Protein AF-A0A5H9S3K8-F1 (afdb_monomer)

Radius of gyration: 12.82 Å; Cα contacts (8 Å, |Δi|>4): 74; chains: 1; bounding box: 38×27×26 Å

Structure (mmCIF, N/CA/C/O backbone):
data_AF-A0A5H9S3K8-F1
#
_entry.id   AF-A0A5H9S3K8-F1
#
loop_
_atom_site.group_PDB
_atom_site.id
_atom_site.type_symbol
_atom_site.label_atom_id
_atom_site.label_alt_id
_atom_site.label_comp_id
_atom_site.label_asym_id
_atom_site.label_entity_id
_atom_site.label_seq_id
_atom_site.pdbx_PDB_ins_code
_atom_site.Cartn_x
_atom_site.Cartn_y
_atom_site.Cartn_z
_atom_site.occupancy
_atom_site.B_iso_or_equiv
_atom_site.auth_seq_id
_atom_site.auth_comp_id
_atom_site.auth_asym_id
_atom_site.auth_atom_id
_atom_site.pdbx_PDB_model_num
ATOM 1 N N . LYS A 1 1 ? 22.882 5.758 -3.494 1.00 67.38 1 LYS A N 1
ATOM 2 C CA . LYS A 1 1 ? 21.610 6.402 -3.907 1.00 67.38 1 LYS A CA 1
ATOM 3 C C . LYS A 1 1 ? 20.428 5.428 -4.000 1.00 67.38 1 LYS A C 1
ATOM 5 O O . LYS A 1 1 ? 19.662 5.373 -3.052 1.00 67.38 1 LYS A O 1
ATOM 10 N N . LYS A 1 2 ? 20.282 4.600 -5.050 1.00 73.50 2 LYS A N 1
ATOM 11 C CA . LYS A 1 2 ? 19.104 3.707 -5.220 1.00 73.50 2 LYS A CA 1
ATOM 12 C C . LYS A 1 2 ? 18.913 2.679 -4.088 1.00 73.50 2 LYS A C 1
ATOM 14 O O . LYS A 1 2 ? 17.825 2.521 -3.541 1.00 73.50 2 LYS A O 1
ATOM 19 N N . ARG A 1 3 ? 20.009 2.026 -3.683 1.00 77.31 3 ARG A N 1
ATOM 20 C CA . ARG A 1 3 ? 20.015 1.060 -2.570 1.00 77.31 3 ARG A CA 1
ATOM 21 C C . ARG A 1 3 ? 19.673 1.715 -1.225 1.00 77.31 3 ARG A C 1
ATOM 23 O O . ARG A 1 3 ? 18.990 1.098 -0.421 1.00 77.31 3 ARG A O 1
ATOM 30 N N . GLU A 1 4 ? 20.090 2.962 -1.005 1.00 85.00 4 GLU A N 1
ATOM 31 C CA . GLU A 1 4 ? 19.743 3.728 0.204 1.00 85.00 4 GLU A CA 1
ATOM 32 C C . GLU A 1 4 ? 18.266 4.113 0.211 1.00 85.00 4 GLU A C 1
ATOM 34 O O . GLU A 1 4 ? 17.598 3.879 1.207 1.00 85.00 4 GLU A O 1
ATOM 39 N N . GLN A 1 5 ? 17.724 4.609 -0.907 1.00 84.44 5 GLN A N 1
ATOM 40 C CA . GLN A 1 5 ? 16.290 4.909 -1.026 1.00 84.44 5 GLN A CA 1
ATOM 41 C C . GLN A 1 5 ? 15.426 3.673 -0.762 1.00 84.44 5 GLN A C 1
ATOM 43 O O . GLN A 1 5 ? 14.429 3.759 -0.053 1.00 84.44 5 GLN A O 1
ATOM 48 N N . THR A 1 6 ? 15.849 2.506 -1.256 1.00 86.19 6 THR A N 1
ATOM 49 C CA . THR A 1 6 ? 15.174 1.233 -0.966 1.00 86.19 6 THR A CA 1
ATOM 50 C C . THR A 1 6 ? 15.198 0.893 0.527 1.00 86.19 6 THR A C 1
ATOM 52 O O . THR A 1 6 ? 14.186 0.460 1.071 1.00 86.19 6 THR A O 1
ATOM 55 N N . GLN A 1 7 ? 16.337 1.074 1.205 1.00 88.50 7 GLN A N 1
ATOM 56 C CA . GLN A 1 7 ? 16.448 0.798 2.642 1.00 88.50 7 GLN A CA 1
ATOM 57 C C . GLN A 1 7 ? 15.649 1.794 3.486 1.00 88.50 7 GLN A C 1
ATOM 59 O O . GLN A 1 7 ? 14.981 1.385 4.431 1.00 88.50 7 GLN A O 1
ATOM 64 N N . ILE A 1 8 ? 15.653 3.076 3.110 1.00 90.94 8 ILE A N 1
ATOM 65 C CA . ILE A 1 8 ? 14.830 4.111 3.744 1.00 90.94 8 ILE A CA 1
ATOM 66 C 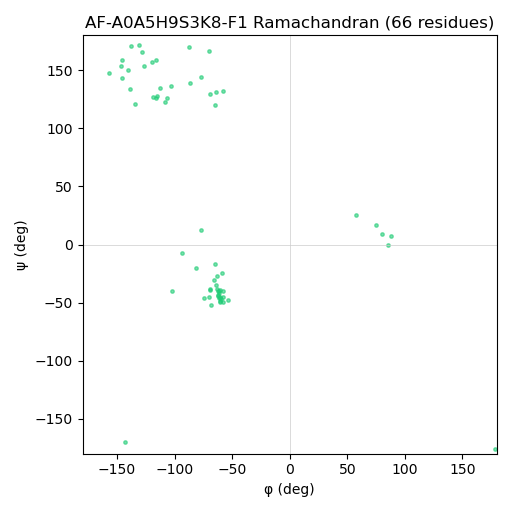C . ILE A 1 8 ? 13.350 3.751 3.601 1.00 90.94 8 ILE A C 1
ATOM 68 O O . ILE A 1 8 ? 12.641 3.708 4.601 1.00 90.94 8 ILE A O 1
ATOM 72 N N . LEU A 1 9 ? 12.897 3.414 2.389 1.00 91.06 9 LEU A N 1
ATOM 73 C CA . LEU A 1 9 ? 11.513 3.014 2.138 1.00 91.06 9 LEU A CA 1
ATOM 74 C C . LEU A 1 9 ? 11.111 1.803 2.988 1.00 91.06 9 LEU A C 1
ATOM 76 O O . LEU A 1 9 ? 10.093 1.852 3.673 1.00 91.06 9 LEU A O 1
ATOM 80 N N . LYS A 1 10 ? 11.921 0.737 2.997 1.00 91.62 10 LYS A N 1
ATOM 81 C CA . LYS A 1 10 ? 11.670 -0.440 3.845 1.00 91.62 10 LYS A CA 1
ATOM 82 C C . LYS A 1 10 ? 11.604 -0.069 5.324 1.00 91.62 10 LYS A C 1
ATOM 84 O O . LYS A 1 10 ? 10.682 -0.496 6.007 1.00 91.62 10 LYS A O 1
ATOM 89 N N . GLY A 1 11 ? 12.538 0.751 5.804 1.00 93.94 11 GLY A N 1
ATOM 90 C CA . GLY A 1 11 ? 12.577 1.196 7.196 1.00 93.94 11 GLY A CA 1
ATOM 91 C C . GLY A 1 11 ? 11.398 2.088 7.594 1.00 93.94 11 GLY A C 1
ATOM 92 O O . GLY A 1 11 ? 10.977 2.064 8.747 1.00 93.94 11 GLY A O 1
ATOM 93 N N . MET A 1 12 ? 10.839 2.866 6.663 1.00 94.19 12 MET A N 1
ATOM 94 C CA . MET A 1 12 ? 9.613 3.635 6.896 1.00 94.19 12 MET A CA 1
ATOM 95 C C . MET A 1 12 ? 8.384 2.724 6.904 1.00 94.19 12 MET A C 1
ATOM 97 O O . MET A 1 12 ? 7.576 2.805 7.826 1.00 94.19 12 MET A O 1
ATOM 101 N N . LEU A 1 13 ? 8.267 1.817 5.930 1.00 92.62 13 LEU A N 1
ATOM 102 C CA . LEU A 1 13 ? 7.142 0.885 5.839 1.00 92.62 13 LEU A CA 1
ATOM 103 C C . LEU A 1 13 ? 7.082 -0.067 7.040 1.00 92.62 13 LEU A C 1
ATOM 105 O O . LEU A 1 13 ? 5.996 -0.308 7.556 1.00 92.62 13 LEU A O 1
ATOM 109 N N . SER A 1 14 ? 8.225 -0.538 7.549 1.00 92.88 14 SER A N 1
ATOM 110 C CA . SER A 1 14 ? 8.272 -1.446 8.705 1.00 92.88 14 SER A CA 1
ATOM 111 C C . SER A 1 14 ? 7.766 -0.829 10.008 1.00 92.88 14 SER A C 1
ATOM 113 O O . SER A 1 14 ? 7.505 -1.554 10.962 1.00 92.88 14 SER A O 1
ATOM 115 N N . ARG A 1 15 ? 7.657 0.503 10.078 1.00 93.62 15 ARG A N 1
ATOM 116 C CA . ARG A 1 15 ? 7.055 1.204 11.223 1.00 93.62 15 ARG A CA 1
ATOM 117 C C . ARG A 1 15 ? 5.530 1.230 11.154 1.00 93.62 15 ARG A C 1
ATOM 119 O O . ARG A 1 15 ? 4.896 1.479 12.170 1.00 93.62 15 ARG A O 1
ATOM 126 N N . LEU A 1 16 ? 4.965 1.024 9.966 1.00 90.50 16 LEU A N 1
ATOM 127 C CA . LEU A 1 16 ? 3.529 1.116 9.705 1.00 90.50 16 LEU A CA 1
ATOM 128 C C . LEU A 1 16 ? 2.884 -0.265 9.605 1.00 90.50 16 LEU A C 1
ATOM 130 O O . LEU A 1 16 ? 1.776 -0.463 10.091 1.00 90.50 16 LEU A O 1
ATOM 134 N N . ILE A 1 17 ? 3.567 -1.210 8.959 1.00 89.50 17 ILE A N 1
ATOM 135 C CA . ILE A 1 17 ? 3.049 -2.544 8.664 1.00 89.50 17 ILE A CA 1
ATOM 136 C C . ILE A 1 17 ? 4.139 -3.595 8.842 1.00 89.50 17 ILE A C 1
ATOM 138 O O . ILE A 1 17 ? 5.325 -3.343 8.610 1.00 89.50 17 ILE A O 1
ATOM 142 N N . ARG A 1 18 ? 3.726 -4.808 9.216 1.00 90.81 18 ARG A N 1
ATOM 143 C CA . ARG A 1 18 ? 4.629 -5.954 9.235 1.00 90.81 18 ARG A CA 1
ATOM 144 C C . ARG A 1 18 ? 5.065 -6.268 7.807 1.00 90.81 18 ARG A C 1
ATOM 146 O O . ARG A 1 18 ? 4.239 -6.554 6.939 1.00 90.81 18 ARG A O 1
ATOM 153 N N . LEU A 1 19 ? 6.373 -6.206 7.590 1.00 92.50 19 LEU A N 1
ATOM 154 C CA . LEU A 1 19 ? 6.985 -6.559 6.319 1.00 92.50 19 LEU A CA 1
ATOM 155 C C . LEU A 1 19 ? 7.272 -8.051 6.262 1.00 92.50 19 LEU A C 1
ATOM 157 O O . LEU A 1 19 ? 7.775 -8.622 7.227 1.00 92.50 19 LEU A O 1
ATOM 161 N N . ASP A 1 20 ? 7.016 -8.637 5.100 1.00 90.00 20 ASP A N 1
ATOM 162 C CA . ASP A 1 20 ? 7.352 -10.020 4.782 1.00 90.00 20 ASP A CA 1
ATOM 163 C C . ASP A 1 20 ? 8.170 -10.079 3.488 1.00 90.00 20 ASP A C 1
ATOM 165 O O . ASP A 1 20 ? 8.094 -9.206 2.620 1.00 90.00 20 ASP A O 1
ATOM 169 N N . SER A 1 21 ? 8.984 -11.121 3.335 1.00 87.31 21 SER A N 1
ATOM 170 C CA . SER A 1 21 ? 9.692 -11.359 2.078 1.00 87.31 21 SER A CA 1
ATOM 171 C C . SER A 1 21 ? 8.707 -11.767 0.983 1.00 87.31 21 SER A C 1
ATOM 173 O O . SER A 1 21 ? 7.942 -12.711 1.169 1.00 87.31 21 SER A O 1
ATOM 175 N N . TRP A 1 22 ? 8.772 -11.118 -0.181 1.00 88.12 22 TRP A N 1
ATOM 176 C CA . TRP A 1 22 ? 7.949 -11.468 -1.339 1.00 88.12 22 TRP A CA 1
ATOM 177 C C . TRP A 1 22 ? 8.805 -11.501 -2.603 1.00 88.12 22 TRP A C 1
ATOM 179 O O . TRP A 1 22 ? 9.444 -10.507 -2.963 1.00 88.12 22 TRP A O 1
ATOM 189 N N . HIS A 1 23 ? 8.835 -12.656 -3.270 1.00 84.62 23 HIS A N 1
ATOM 190 C CA . HIS A 1 23 ? 9.736 -12.913 -4.393 1.00 84.62 23 HIS A CA 1
ATOM 191 C C . HIS A 1 23 ? 9.551 -11.897 -5.534 1.00 84.62 23 HIS A C 1
ATOM 193 O O . HIS A 1 23 ? 8.429 -11.636 -5.965 1.00 84.62 23 HIS A O 1
ATOM 199 N N . GLY A 1 24 ? 10.659 -11.333 -6.030 1.00 81.75 24 GLY A N 1
ATOM 200 C CA . GLY A 1 24 ? 10.655 -10.376 -7.144 1.00 81.75 24 GLY A CA 1
ATOM 201 C C . GLY A 1 24 ? 10.165 -8.963 -6.797 1.00 81.75 24 GLY A C 1
ATOM 202 O O . GLY A 1 24 ? 9.833 -8.202 -7.702 1.00 81.75 24 GLY A O 1
ATOM 203 N N . THR A 1 25 ? 10.104 -8.599 -5.512 1.00 88.38 25 THR A N 1
ATOM 204 C CA . THR A 1 25 ? 9.628 -7.282 -5.047 1.00 88.38 25 THR A CA 1
ATOM 205 C C . THR A 1 25 ? 10.605 -6.660 -4.046 1.00 88.38 25 THR A C 1
ATOM 207 O O . THR A 1 25 ? 11.552 -7.314 -3.603 1.00 88.38 25 THR A O 1
ATOM 210 N N . LEU A 1 26 ? 10.396 -5.393 -3.672 1.00 89.62 26 LEU A N 1
ATOM 211 C CA . LEU A 1 26 ? 11.165 -4.790 -2.585 1.00 89.62 26 LEU A CA 1
ATOM 212 C C . LEU A 1 26 ? 10.772 -5.438 -1.258 1.00 89.62 26 LEU A C 1
ATOM 214 O O . LEU A 1 26 ? 11.644 -5.892 -0.519 1.00 89.62 26 LEU A O 1
ATOM 218 N N . THR A 1 27 ? 9.479 -5.483 -0.954 1.00 92.62 27 THR A N 1
ATOM 219 C CA . THR A 1 27 ? 8.941 -6.121 0.249 1.00 92.62 27 THR A CA 1
ATOM 220 C C . THR A 1 27 ? 7.482 -6.493 0.036 1.00 92.62 27 THR A C 1
ATOM 222 O O . THR A 1 27 ? 6.750 -5.784 -0.651 1.00 92.62 27 THR A O 1
ATOM 225 N N . GLY A 1 28 ? 7.052 -7.583 0.654 1.00 94.56 28 GLY A N 1
ATOM 226 C CA . GLY A 1 28 ? 5.649 -7.875 0.898 1.00 94.56 28 GLY A CA 1
ATOM 227 C C . GLY A 1 28 ? 5.183 -7.260 2.212 1.00 94.56 28 GLY A C 1
ATOM 228 O O . GLY A 1 28 ? 5.992 -6.792 3.021 1.00 94.56 28 GLY A O 1
ATOM 229 N N . PHE A 1 29 ? 3.877 -7.295 2.426 1.00 93.94 29 PHE A N 1
ATOM 230 C CA . PHE A 1 29 ? 3.263 -7.046 3.720 1.00 93.94 29 PHE A CA 1
ATOM 231 C C . PHE A 1 29 ? 2.013 -7.902 3.885 1.00 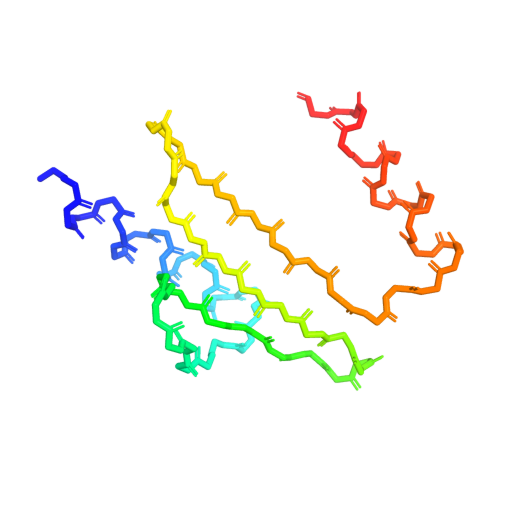93.94 29 PHE A C 1
ATOM 233 O O . PHE A 1 29 ? 1.346 -8.254 2.909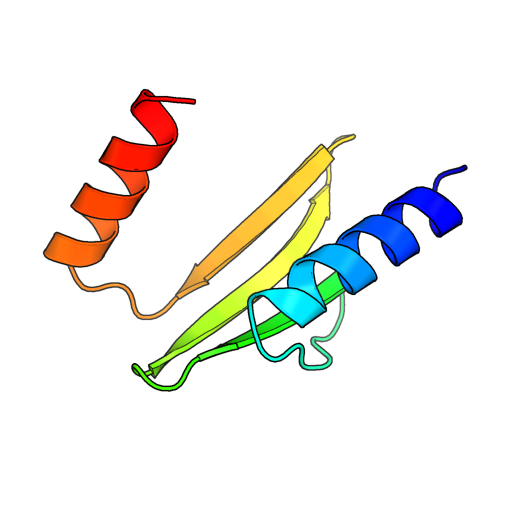 1.00 93.94 29 PHE A O 1
ATOM 240 N N . LYS A 1 30 ? 1.686 -8.181 5.142 1.00 90.75 30 LYS A N 1
ATOM 241 C CA . LYS A 1 30 ? 0.435 -8.805 5.552 1.00 90.75 30 LYS A CA 1
ATOM 242 C C . LYS A 1 30 ? -0.063 -8.105 6.806 1.00 90.75 30 LYS A C 1
ATOM 244 O O . LYS A 1 30 ? 0.713 -7.854 7.727 1.00 90.75 30 LYS A O 1
ATOM 249 N N . VAL A 1 31 ? -1.346 -7.775 6.832 1.00 88.44 31 VAL A N 1
ATOM 250 C CA . VAL A 1 31 ? -1.987 -7.092 7.961 1.00 88.44 31 VAL A CA 1
ATOM 251 C C . VAL A 1 31 ? -3.118 -7.945 8.535 1.00 88.44 31 VAL A C 1
ATOM 253 O O . VAL A 1 31 ? -3.644 -8.845 7.881 1.00 88.44 31 VAL A O 1
ATOM 256 N N . GLU A 1 32 ? -3.466 -7.692 9.796 1.00 85.25 32 GLU A N 1
ATOM 257 C CA . GLU A 1 32 ? -4.352 -8.558 10.590 1.00 85.25 32 GLU A CA 1
ATOM 258 C C . GLU A 1 32 ? -5.776 -8.667 10.037 1.00 85.25 32 GLU A C 1
ATOM 260 O O . GLU A 1 32 ? -6.427 -9.694 10.198 1.00 85.25 32 GLU A O 1
ATOM 265 N N . ASN A 1 33 ? -6.246 -7.644 9.324 1.00 85.81 33 ASN A N 1
ATOM 266 C CA . ASN A 1 33 ? -7.573 -7.625 8.706 1.00 85.81 33 ASN A CA 1
ATOM 267 C C . ASN A 1 33 ? -7.665 -8.454 7.407 1.00 85.81 33 ASN A C 1
ATOM 269 O O . ASN A 1 33 ? -8.633 -8.311 6.663 1.00 85.81 33 ASN A O 1
ATOM 273 N N . GLY A 1 34 ? -6.665 -9.292 7.121 1.00 87.44 34 GLY A N 1
ATOM 274 C CA . GLY A 1 34 ? -6.657 -10.204 5.979 1.00 87.44 34 GLY A CA 1
ATOM 275 C C . GLY A 1 34 ? -6.166 -9.588 4.670 1.00 87.44 34 GLY A C 1
ATOM 276 O O . GLY A 1 34 ? -6.095 -10.307 3.676 1.00 87.44 34 GLY A O 1
ATOM 277 N N . LEU A 1 35 ? -5.798 -8.301 4.653 1.00 93.25 35 LEU A N 1
ATOM 278 C CA . LEU A 1 35 ? -5.170 -7.691 3.482 1.00 93.25 35 LEU A CA 1
ATOM 279 C C . LEU A 1 35 ? -3.698 -8.103 3.389 1.00 93.25 35 LEU A C 1
ATOM 281 O O . LEU A 1 35 ? -2.977 -8.202 4.389 1.00 93.25 35 LEU A O 1
ATOM 285 N N . ASP A 1 36 ? -3.236 -8.284 2.162 1.00 95.00 36 ASP A N 1
ATOM 286 C CA . ASP A 1 36 ? -1.828 -8.482 1.856 1.00 95.00 36 ASP A CA 1
ATOM 287 C C . ASP A 1 36 ? -1.429 -7.699 0.612 1.00 95.00 36 ASP A C 1
ATOM 289 O O . ASP A 1 36 ? -2.254 -7.105 -0.089 1.00 95.00 36 ASP A O 1
ATOM 293 N N . GLY A 1 37 ? -0.132 -7.648 0.355 1.00 95.06 37 GLY A N 1
ATOM 294 C CA . GLY A 1 37 ? 0.353 -6.897 -0.774 1.00 95.06 37 GLY A CA 1
ATOM 295 C C . GLY A 1 37 ? 1.853 -6.904 -0.901 1.00 95.06 37 GLY A C 1
ATOM 296 O O . GLY A 1 37 ? 2.580 -7.568 -0.162 1.00 95.06 37 GLY A O 1
ATOM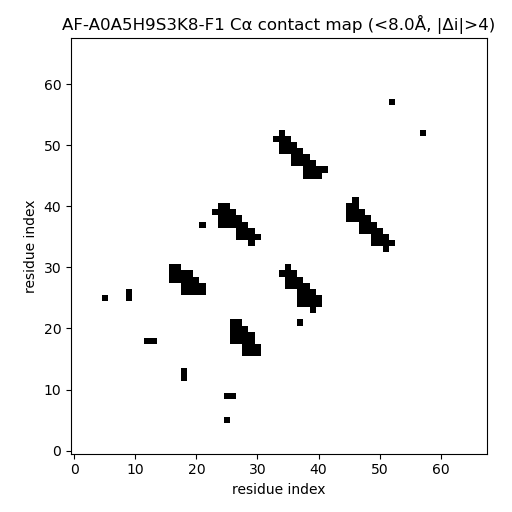 297 N N . ASN A 1 38 ? 2.320 -6.154 -1.887 1.00 95.88 38 ASN A N 1
ATOM 298 C CA . ASN A 1 38 ? 3.740 -5.935 -2.063 1.00 95.88 38 ASN A CA 1
ATOM 299 C C . ASN A 1 38 ? 4.036 -4.543 -2.598 1.00 95.88 38 ASN A C 1
ATOM 301 O O . ASN A 1 38 ? 3.182 -3.875 -3.178 1.00 95.88 38 ASN A O 1
ATOM 305 N N . VAL A 1 39 ? 5.275 -4.132 -2.370 1.00 94.44 39 VAL A N 1
ATOM 306 C CA . VAL A 1 39 ? 5.866 -2.917 -2.904 1.00 94.44 39 VAL A CA 1
ATOM 307 C C . VAL A 1 39 ? 7.004 -3.324 -3.825 1.00 94.44 39 VAL A C 1
ATOM 309 O O . VAL A 1 39 ? 7.892 -4.088 -3.434 1.00 94.44 39 VAL A O 1
ATOM 312 N N . SER A 1 40 ? 6.993 -2.814 -5.049 1.00 92.88 40 SER A N 1
ATOM 313 C CA . SER A 1 40 ? 8.030 -3.047 -6.049 1.00 92.88 40 SER A CA 1
ATOM 314 C C . SER A 1 40 ? 8.529 -1.729 -6.636 1.00 92.88 40 SER A C 1
ATOM 316 O O . SER A 1 40 ? 7.930 -0.676 -6.433 1.00 92.88 40 SER A O 1
ATOM 318 N N . GLU A 1 41 ? 9.663 -1.773 -7.328 1.00 90.25 41 GLU A N 1
ATOM 319 C CA . GLU A 1 41 ? 10.172 -0.624 -8.072 1.00 90.25 41 GLU A CA 1
ATOM 320 C C . GLU A 1 41 ? 10.008 -0.894 -9.568 1.00 90.25 41 GLU A C 1
ATOM 322 O O . GLU A 1 41 ? 10.509 -1.904 -10.071 1.00 90.25 41 GLU A O 1
ATOM 327 N N . ARG A 1 42 ? 9.292 -0.018 -10.278 1.00 85.94 42 ARG A N 1
ATOM 328 C CA . ARG A 1 42 ? 8.985 -0.159 -11.709 1.00 85.94 42 ARG A CA 1
ATOM 329 C C . ARG A 1 42 ? 8.954 1.208 -12.384 1.00 85.94 42 ARG A C 1
ATOM 331 O O . ARG A 1 42 ? 8.520 2.186 -11.788 1.00 85.94 42 ARG A O 1
ATOM 338 N N . GLY A 1 43 ? 9.435 1.281 -13.627 1.00 78.56 43 GLY A N 1
ATOM 339 C CA . GLY A 1 43 ? 9.281 2.472 -14.478 1.00 78.56 43 GLY A CA 1
ATOM 340 C C . GLY A 1 43 ? 9.838 3.787 -13.910 1.00 78.56 43 GLY A C 1
ATOM 341 O O . GLY A 1 43 ? 9.349 4.847 -14.275 1.00 78.56 43 GLY A O 1
ATOM 342 N N . GLY A 1 44 ? 10.829 3.737 -13.010 1.00 83.38 44 GLY A N 1
ATOM 343 C CA . GLY A 1 44 ? 11.397 4.930 -12.365 1.00 83.38 44 GLY A CA 1
ATOM 344 C C . GLY A 1 44 ? 10.688 5.384 -11.082 1.00 83.38 44 GLY A C 1
ATOM 345 O O . GLY A 1 44 ? 11.043 6.431 -10.547 1.00 83.38 44 GLY A O 1
ATOM 346 N N . GLY A 1 45 ? 9.733 4.605 -10.563 1.00 88.25 45 GLY A N 1
ATOM 347 C CA . GLY A 1 45 ? 9.030 4.882 -9.310 1.00 88.25 45 GLY A CA 1
ATOM 348 C C . GLY A 1 45 ? 8.719 3.626 -8.492 1.00 88.25 45 GLY A C 1
ATOM 349 O O . GLY A 1 45 ? 9.209 2.531 -8.778 1.00 88.25 45 GLY A O 1
ATOM 350 N N . PHE A 1 46 ? 7.896 3.800 -7.458 1.00 90.62 46 PHE A N 1
ATOM 351 C CA . PHE A 1 46 ? 7.428 2.716 -6.596 1.00 90.62 46 PHE A CA 1
ATOM 352 C C . PHE A 1 46 ? 5.990 2.335 -6.946 1.00 90.62 46 PHE A C 1
ATOM 354 O O . PHE A 1 46 ? 5.137 3.198 -7.129 1.00 90.62 46 PHE A O 1
ATOM 361 N N . GLU A 1 47 ? 5.725 1.036 -7.000 1.00 92.88 47 GLU A N 1
ATOM 362 C CA . GLU A 1 47 ? 4.399 0.459 -7.195 1.00 92.88 47 GLU A CA 1
ATOM 363 C C . GLU A 1 47 ? 3.990 -0.265 -5.911 1.00 92.88 47 GLU A C 1
ATOM 365 O O . GLU A 1 47 ? 4.789 -1.010 -5.340 1.00 92.88 47 GLU A O 1
ATOM 370 N N . MET A 1 48 ? 2.749 -0.066 -5.468 1.00 92.69 48 MET A N 1
ATOM 371 C CA . MET A 1 48 ? 2.151 -0.815 -4.365 1.00 92.69 48 MET A CA 1
ATOM 372 C C . MET A 1 48 ? 0.931 -1.577 -4.874 1.00 92.69 48 MET A C 1
ATOM 374 O O . MET A 1 48 ? 0.015 -0.988 -5.443 1.00 92.69 48 MET A O 1
ATOM 378 N N . VAL A 1 49 ? 0.904 -2.883 -4.624 1.00 94.69 49 VAL A N 1
ATOM 379 C CA . VAL A 1 49 ? -0.256 -3.741 -4.873 1.00 94.69 49 VAL A CA 1
ATOM 380 C C . VAL A 1 49 ? -0.884 -4.102 -3.537 1.00 94.69 49 VAL A C 1
ATOM 382 O O . VAL A 1 49 ? -0.194 -4.645 -2.677 1.00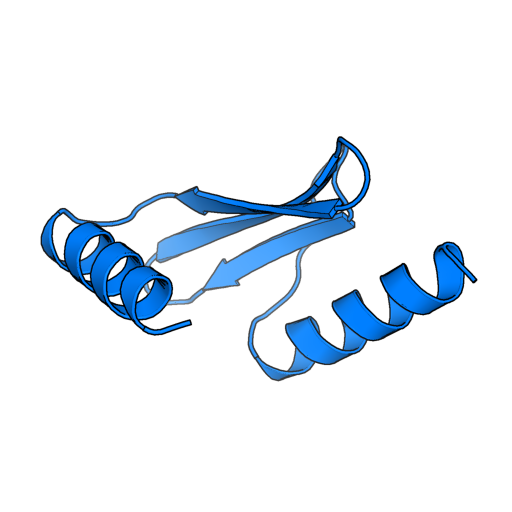 94.69 49 VAL A O 1
ATOM 385 N N . ILE A 1 50 ? -2.185 -3.845 -3.390 1.00 94.94 50 ILE A N 1
ATOM 386 C CA . ILE A 1 50 ? -2.989 -4.210 -2.216 1.00 94.94 50 ILE A CA 1
ATOM 387 C C . ILE A 1 50 ? -4.059 -5.208 -2.666 1.00 94.94 50 ILE A C 1
ATOM 389 O O . ILE A 1 50 ? -4.806 -4.935 -3.606 1.00 94.94 50 ILE A O 1
ATOM 393 N N . ARG A 1 51 ? -4.130 -6.368 -2.016 1.00 95.19 51 ARG A N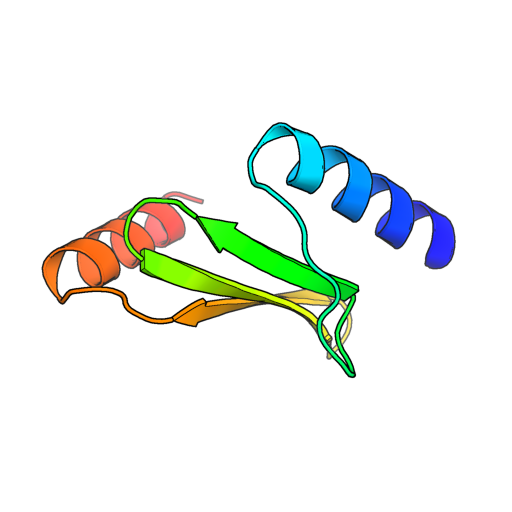 1
ATOM 394 C CA . ARG A 1 51 ? -5.079 -7.448 -2.315 1.00 95.19 51 ARG A CA 1
ATOM 395 C C . ARG A 1 51 ? -6.022 -7.678 -1.140 1.00 95.19 51 ARG A C 1
ATOM 397 O O . ARG A 1 51 ? -5.727 -7.309 -0.006 1.00 95.19 51 ARG A O 1
ATOM 404 N N . GLY A 1 52 ? -7.164 -8.296 -1.438 1.00 95.50 52 GLY A N 1
ATOM 405 C CA . GLY A 1 52 ? -8.187 -8.630 -0.443 1.00 95.50 52 GLY A CA 1
ATOM 406 C C . GLY A 1 52 ? -9.105 -7.468 -0.053 1.00 95.50 52 GLY A C 1
ATOM 407 O O . GLY A 1 52 ? -9.883 -7.610 0.883 1.00 95.50 52 GLY A O 1
ATOM 408 N N . LEU A 1 53 ? -9.031 -6.329 -0.752 1.00 96.50 53 LEU A N 1
ATOM 409 C CA . LEU A 1 53 ? -9.894 -5.178 -0.482 1.00 96.50 53 LEU A CA 1
ATOM 410 C C . LEU A 1 53 ? -11.363 -5.519 -0.760 1.00 96.50 53 LEU A C 1
ATOM 412 O O . LEU A 1 53 ? -11.703 -5.998 -1.843 1.00 96.50 53 LEU A O 1
ATOM 416 N N . SER A 1 54 ? -12.243 -5.190 0.186 1.00 96.25 54 SER A N 1
ATOM 417 C CA . SER A 1 54 ? -13.676 -5.088 -0.094 1.00 96.25 54 SER A CA 1
ATOM 418 C C . SER A 1 54 ? -13.979 -3.866 -0.972 1.00 96.25 54 SER A C 1
ATOM 420 O O . SER A 1 54 ? -13.151 -2.960 -1.104 1.00 96.25 54 SER A O 1
ATOM 422 N N . VAL A 1 55 ? -15.191 -3.803 -1.536 1.00 97.56 55 VAL A N 1
ATOM 423 C CA . VAL A 1 55 ? -15.648 -2.645 -2.329 1.00 97.56 55 VAL A CA 1
ATOM 424 C C . VAL A 1 55 ? -15.501 -1.344 -1.532 1.00 97.56 55 VAL A C 1
ATOM 426 O O . VAL A 1 55 ? -14.888 -0.392 -2.012 1.00 97.56 55 VAL A O 1
ATOM 429 N N . ASP A 1 56 ? -15.963 -1.325 -0.281 1.00 97.69 56 ASP A N 1
ATOM 430 C CA . ASP A 1 56 ? -15.872 -0.142 0.580 1.00 97.69 56 ASP A CA 1
ATOM 431 C C . ASP A 1 56 ? -14.422 0.277 0.853 1.00 97.69 56 ASP A C 1
ATOM 433 O O . ASP A 1 56 ? -14.105 1.467 0.872 1.00 97.69 56 ASP A O 1
ATOM 437 N N . GLN A 1 57 ? -13.518 -0.685 1.069 1.00 96.00 57 GLN A N 1
ATOM 438 C CA . GLN A 1 57 ? -12.100 -0.397 1.291 1.00 96.00 57 GLN A CA 1
ATOM 439 C C . GLN A 1 57 ? -11.426 0.126 0.019 1.00 96.00 57 GLN A C 1
ATOM 441 O O . GLN A 1 57 ? -10.627 1.057 0.101 1.00 96.00 57 GLN A O 1
ATOM 446 N N . LEU A 1 58 ? -11.776 -0.414 -1.152 1.00 96.69 58 LEU A N 1
ATOM 447 C CA . LEU A 1 58 ? -11.277 0.067 -2.439 1.00 96.69 58 LEU A CA 1
ATOM 448 C C . LEU A 1 58 ? -11.688 1.524 -2.688 1.00 96.69 58 LEU A C 1
ATOM 450 O O . LEU A 1 58 ? -10.841 2.345 -3.042 1.00 96.69 58 LEU A O 1
ATOM 454 N N . ILE A 1 59 ? -12.955 1.869 -2.438 1.00 98.06 59 ILE A N 1
ATOM 455 C CA . ILE A 1 59 ? -13.444 3.250 -2.555 1.00 98.06 59 ILE A CA 1
ATOM 456 C C . ILE A 1 59 ? -12.715 4.178 -1.578 1.00 98.06 59 ILE A C 1
ATOM 458 O O . ILE A 1 59 ? -12.311 5.274 -1.968 1.00 98.06 59 ILE A O 1
ATOM 462 N N . LYS A 1 60 ? -12.479 3.742 -0.333 1.00 96.38 60 LYS A N 1
ATOM 463 C CA . LYS A 1 60 ? -11.700 4.519 0.647 1.00 96.38 60 LYS A CA 1
ATOM 464 C C . LYS A 1 60 ? -10.277 4.782 0.160 1.00 96.38 60 LYS A C 1
ATOM 466 O O . LYS A 1 60 ? -9.844 5.928 0.190 1.00 96.38 60 LYS A O 1
ATOM 471 N N . VAL A 1 61 ? -9.569 3.757 -0.318 1.00 95.56 61 VAL A N 1
ATOM 472 C CA . VAL A 1 61 ? -8.202 3.900 -0.851 1.00 95.56 61 VAL A CA 1
ATOM 473 C C . VAL A 1 61 ? -8.177 4.869 -2.034 1.00 95.56 61 VAL A C 1
ATOM 475 O O . VAL A 1 61 ? -7.359 5.785 -2.047 1.00 95.56 61 VAL A O 1
ATOM 478 N N . ALA A 1 62 ? -9.103 4.734 -2.987 1.00 96.38 62 ALA A N 1
ATOM 479 C CA . ALA A 1 62 ? -9.212 5.661 -4.114 1.00 96.38 62 ALA A CA 1
ATOM 480 C C . ALA A 1 62 ? -9.488 7.106 -3.655 1.00 96.38 62 ALA A C 1
ATOM 482 O O . ALA A 1 62 ? -8.907 8.051 -4.189 1.00 96.38 62 ALA A O 1
ATOM 483 N N . GLY A 1 63 ? -10.332 7.277 -2.634 1.00 97.94 63 GLY A N 1
ATOM 484 C CA . GLY A 1 63 ? -10.605 8.569 -2.006 1.00 97.94 63 GLY A CA 1
ATOM 485 C C . GLY A 1 63 ? -9.368 9.198 -1.361 1.00 97.94 63 GLY A C 1
ATOM 486 O O . GLY A 1 63 ? -9.118 10.379 -1.587 1.00 97.94 63 GLY A O 1
ATOM 487 N N . PHE A 1 64 ? -8.570 8.417 -0.623 1.00 95.69 64 PHE A N 1
ATOM 488 C CA . PHE A 1 64 ? -7.292 8.875 -0.065 1.00 95.69 64 PHE A CA 1
ATOM 489 C C . PHE A 1 64 ? -6.315 9.298 -1.166 1.00 95.69 64 PHE A C 1
ATOM 491 O O . PHE A 1 64 ? -5.731 10.370 -1.071 1.00 95.69 64 PHE A O 1
ATOM 498 N N . ILE A 1 65 ? -6.175 8.500 -2.232 1.00 95.06 65 ILE A N 1
ATOM 499 C CA . ILE A 1 65 ? -5.277 8.813 -3.356 1.00 95.06 65 ILE A CA 1
ATOM 500 C C . ILE A 1 65 ? -5.681 10.120 -4.042 1.00 95.06 65 ILE A C 1
ATOM 502 O O . ILE A 1 65 ? -4.814 10.915 -4.378 1.00 95.06 65 ILE A O 1
ATOM 506 N N . LYS A 1 66 ? -6.984 10.376 -4.219 1.00 95.12 66 LYS A N 1
ATOM 507 C CA . LYS A 1 66 ? -7.487 11.627 -4.811 1.00 95.12 66 LYS A CA 1
ATOM 508 C C . LYS A 1 66 ? -7.051 12.881 -4.034 1.00 95.12 66 LYS A C 1
ATOM 510 O O . LYS A 1 66 ? -7.064 13.968 -4.601 1.00 95.12 66 LYS A O 1
ATOM 515 N N . GLN A 1 67 ? -6.749 12.746 -2.743 1.00 94.50 67 GLN A N 1
ATOM 516 C CA . GLN A 1 67 ? -6.370 1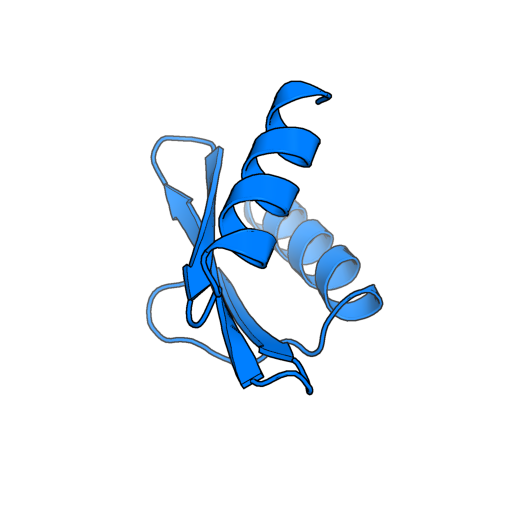3.854 -1.863 1.00 94.50 67 GLN A CA 1
ATOM 517 C C . GLN A 1 67 ? -4.853 14.065 -1.753 1.00 94.50 67 GLN A C 1
ATOM 519 O O . GLN A 1 67 ? -4.446 15.035 -1.112 1.00 94.50 67 GLN A O 1
ATOM 524 N N . LEU A 1 68 ? -4.042 13.164 -2.320 1.00 88.25 68 LEU A N 1
ATOM 525 C CA . LEU A 1 68 ? -2.587 13.317 -2.417 1.00 88.25 68 LEU A CA 1
ATOM 526 C C . LEU A 1 68 ? -2.221 14.376 -3.462 1.00 88.25 68 LEU A C 1
ATOM 528 O O . LEU A 1 68 ? -1.246 15.113 -3.197 1.00 88.25 68 LEU A O 1
#

Organism: NCBI:txid611

pLDDT: mean 90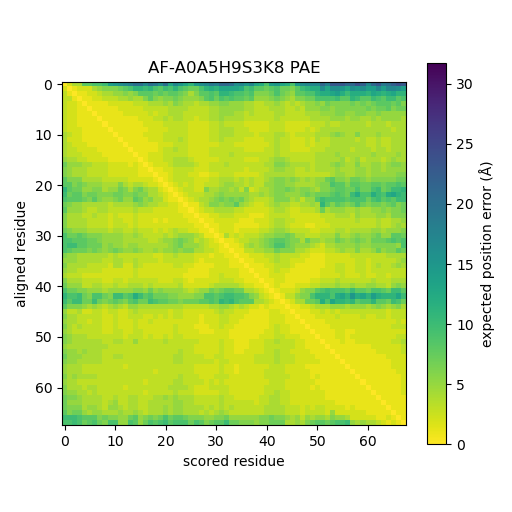.86, std 5.83, range [67.38, 98.06]

Foldseek 3Di:
DVVVVLVVVVVVVVVVFPWDPDPPASTKTADPVGKIWGWHDPDNGIDIDIPPDDPVRVVVVVVVVVVD

Secondary structure (DSSP, 8-state):
-HHHHHHHHHHHHTTTS-EE--TTSSEEEE-TTS-EEEEEEETTEEEEEEES--HHHHHHHHHHHHT-

Mean predicted aligned error: 3.82 Å

Sequence (68 aa):
KKREQTQILKGMLSRLIRLDSWHGTLTGFKVENGLDGNVSERGGGFEMVIRGLSVDQLIKVAGFIKQL

Nearest PDB structures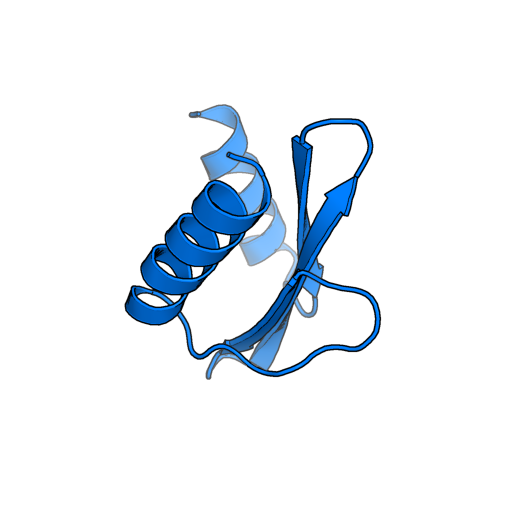 (foldseek):
  3c6m-assembly1_A  TM=4.358E-01  e=6.289E-01  Homo sapiens
  3c6k-assembly1_B  TM=4.973E-01  e=2.334E+00  Homo sapiens

Solvent-accessible surface area (backbone atoms only — not comparable to full-atom values): 4079 Å² total; per-residue (Å²): 107,73,70,52,54,53,50,51,50,51,61,55,46,55,75,78,43,56,69,40,92,36,92,97,43,76,33,18,34,55,50,94,91,65,33,35,37,38,34,33,76,53,98,94,44,79,45,77,48,80,43,76,68,50,72,70,52,47,53,50,52,53,54,55,60,74,71,111